Protein AF-A0A1F5DNP2-F1 (afdb_monomer_lite)

Organism: NCBI:txid1797467

Foldseek 3Di:
DDDDPFFKFAFPPPRDIDTAQAADPPPRGHTHGDPDPPDPPPPPDPPDDPPPDPPDDDPVVVVVPPDDDPDDD

Radius of gyration: 27.02 Å; chains: 1; bounding box: 43×53×70 Å

Structure (mmCIF, N/CA/C/O backbone):
data_AF-A0A1F5DNP2-F1
#
_entry.id   AF-A0A1F5DNP2-F1
#
loop_
_atom_site.group_PDB
_atom_site.id
_atom_site.type_symbol
_atom_site.label_atom_id
_atom_site.label_alt_id
_atom_site.label_comp_id
_atom_site.label_asym_id
_atom_site.label_entity_id
_atom_site.label_seq_id
_atom_site.pdbx_PDB_ins_code
_atom_site.Cartn_x
_atom_site.Cartn_y
_atom_site.Cartn_z
_atom_site.occupancy
_atom_site.B_iso_or_equiv
_atom_site.auth_seq_id
_atom_site.auth_comp_id
_atom_site.auth_asym_id
_atom_site.auth_atom_id
_atom_site.pdbx_PDB_model_num
ATOM 1 N N . MET A 1 1 ? -4.010 -14.821 29.174 1.00 43.03 1 MET A N 1
ATOM 2 C CA . MET A 1 1 ? -3.377 -14.212 27.985 1.00 43.03 1 MET A CA 1
ATOM 3 C C . MET A 1 1 ? -4.442 -14.099 26.906 1.00 43.03 1 MET A C 1
ATOM 5 O O . MET A 1 1 ? -4.978 -15.129 26.515 1.00 43.03 1 MET A O 1
ATOM 9 N N . LYS A 1 2 ? -4.841 -12.879 26.522 1.00 50.00 2 LYS A N 1
ATOM 10 C CA . LYS A 1 2 ? -5.740 -12.667 25.378 1.00 50.00 2 LYS A CA 1
ATOM 11 C C . LYS A 1 2 ? -4.911 -12.896 24.114 1.00 50.00 2 LYS A C 1
ATOM 13 O O . LYS A 1 2 ? -3.798 -12.394 24.029 1.00 50.00 2 LYS A O 1
ATOM 18 N N . LYS A 1 3 ? -5.393 -13.753 23.217 1.00 49.06 3 LYS A N 1
ATOM 19 C CA . LYS A 1 3 ? -4.801 -13.938 21.891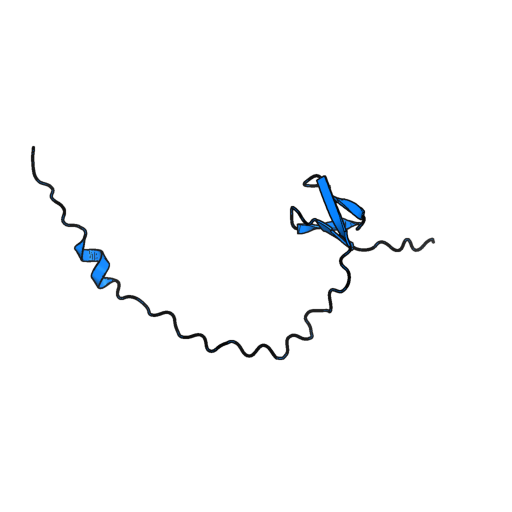 1.00 49.06 3 LYS A CA 1
ATOM 20 C C . LYS A 1 3 ? -5.472 -12.912 20.997 1.00 49.06 3 LYS A C 1
ATOM 22 O O . LYS A 1 3 ? -6.594 -13.138 20.546 1.00 49.06 3 LYS A O 1
ATOM 27 N N . ASP A 1 4 ? -4.836 -11.768 20.840 1.00 65.06 4 ASP A N 1
ATOM 28 C CA . ASP A 1 4 ? -5.289 -10.765 19.893 1.00 65.06 4 ASP A CA 1
ATOM 29 C C . ASP A 1 4 ? -5.035 -11.344 18.490 1.00 65.06 4 ASP A C 1
ATOM 31 O O . ASP A 1 4 ? -3.914 -11.735 18.161 1.00 65.06 4 ASP A O 1
ATOM 35 N N . ASN A 1 5 ? -6.103 -11.539 17.710 1.00 61.69 5 ASN A N 1
ATOM 36 C CA . ASN A 1 5 ? -6.016 -12.031 16.333 1.00 61.69 5 ASN A CA 1
ATOM 37 C C . ASN A 1 5 ? -5.483 -10.894 15.455 1.00 61.69 5 ASN A C 1
ATOM 39 O O . ASN A 1 5 ? -6.251 -10.180 14.815 1.00 61.69 5 ASN A O 1
ATOM 43 N N . PHE A 1 6 ? -4.170 -10.692 15.482 1.00 68.50 6 PHE A N 1
ATOM 44 C CA . PHE A 1 6 ? -3.500 -9.773 14.578 1.00 68.50 6 PHE A CA 1
ATOM 45 C C . PHE A 1 6 ? -3.434 -10.404 13.187 1.00 68.50 6 PHE A C 1
ATOM 47 O O . PHE A 1 6 ? -2.939 -11.517 13.024 1.00 68.50 6 PHE A O 1
ATOM 54 N N . THR A 1 7 ? -3.988 -9.708 12.199 1.00 82.56 7 THR A N 1
ATOM 55 C CA . THR A 1 7 ? -3.928 -10.101 10.790 1.00 82.56 7 THR A CA 1
ATOM 56 C C . THR A 1 7 ? -2.924 -9.212 10.077 1.00 82.56 7 THR A C 1
ATOM 58 O O . THR A 1 7 ? -3.044 -7.986 10.155 1.00 82.56 7 THR A O 1
ATOM 61 N N . ASP A 1 8 ? -1.971 -9.815 9.373 1.00 87.69 8 ASP A N 1
ATOM 62 C CA . ASP A 1 8 ? -0.998 -9.076 8.573 1.00 87.69 8 ASP A CA 1
ATOM 63 C C . ASP A 1 8 ? -1.672 -8.404 7.363 1.00 87.69 8 ASP A C 1
ATOM 65 O O . ASP A 1 8 ? -2.609 -8.928 6.748 1.00 87.69 8 ASP A O 1
ATOM 69 N N . GLY A 1 9 ? -1.202 -7.203 7.046 1.00 91.38 9 GLY A N 1
ATOM 70 C CA . GLY A 1 9 ? -1.644 -6.382 5.931 1.00 91.38 9 GLY A CA 1
ATOM 71 C C . GLY A 1 9 ? -0.468 -5.856 5.116 1.00 91.38 9 GLY A C 1
ATOM 72 O O . GLY A 1 9 ? 0.645 -5.720 5.626 1.00 91.38 9 GLY A O 1
ATOM 73 N N . VAL A 1 10 ? -0.719 -5.542 3.848 1.00 91.69 10 VAL A N 1
ATOM 74 C CA . VAL A 1 10 ? 0.250 -4.944 2.920 1.00 91.69 10 VAL A CA 1
ATOM 75 C C . VAL A 1 10 ? -0.220 -3.556 2.510 1.00 91.69 10 VAL A C 1
ATOM 77 O O . VAL A 1 10 ? -1.410 -3.316 2.319 1.00 91.69 10 VAL A O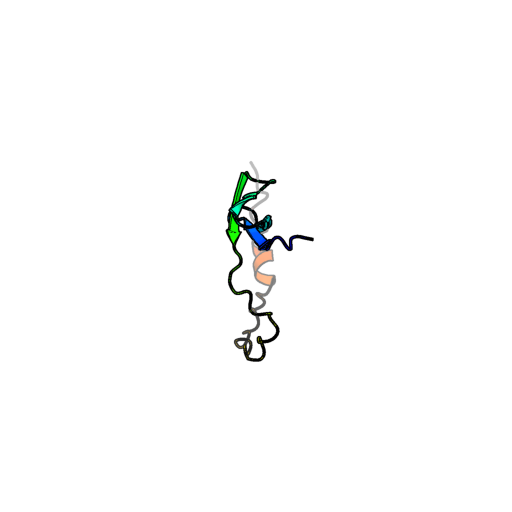 1
ATOM 80 N N . CYS A 1 11 ? 0.707 -2.607 2.422 1.00 92.56 11 CYS A N 1
ATOM 81 C CA . CYS A 1 11 ? 0.380 -1.260 1.994 1.00 92.56 11 CYS A CA 1
ATOM 82 C C . CYS A 1 11 ? 0.325 -1.200 0.470 1.00 92.56 11 CYS A C 1
ATOM 84 O O . CYS A 1 11 ? 1.343 -1.409 -0.185 1.00 92.56 11 CYS A O 1
ATOM 86 N N . ASP A 1 12 ? -0.818 -0.806 -0.086 1.00 87.25 12 ASP A N 1
ATOM 87 C CA . ASP A 1 12 ? -1.018 -0.719 -1.540 1.00 87.25 12 ASP A CA 1
ATOM 88 C C . ASP A 1 12 ? -0.140 0.345 -2.225 1.00 87.25 12 ASP A C 1
ATOM 90 O O . ASP A 1 12 ? 0.041 0.323 -3.437 1.00 87.25 12 ASP A O 1
ATOM 94 N N . ASN A 1 13 ? 0.416 1.290 -1.457 1.00 89.50 13 ASN A N 1
ATOM 95 C CA . ASN A 1 13 ? 1.222 2.387 -1.999 1.00 89.50 13 ASN A CA 1
ATOM 96 C C . ASN A 1 13 ? 2.724 2.054 -2.056 1.00 89.50 13 ASN A C 1
ATOM 98 O O . ASN A 1 13 ? 3.410 2.424 -3.002 1.00 89.50 13 ASN A O 1
ATOM 102 N N . CYS A 1 14 ? 3.262 1.375 -1.037 1.00 92.56 14 CYS A N 1
ATOM 103 C CA . CYS A 1 14 ? 4.708 1.120 -0.937 1.00 92.56 14 CYS A CA 1
ATOM 104 C C . CYS A 1 14 ? 5.088 -0.351 -0.738 1.00 92.56 14 CYS A C 1
ATOM 106 O O . CYS A 1 14 ? 6.272 -0.649 -0.613 1.00 92.56 14 CYS A O 1
ATOM 108 N N . GLY A 1 15 ? 4.115 -1.262 -0.658 1.00 88.12 15 GLY A N 1
ATOM 109 C CA . GLY A 1 15 ? 4.349 -2.694 -0.466 1.00 88.12 15 GLY A CA 1
ATOM 110 C C . GLY A 1 15 ? 4.846 -3.091 0.926 1.00 88.12 15 GLY A C 1
ATOM 111 O O . GLY A 1 15 ? 5.073 -4.272 1.169 1.00 88.12 15 GLY A O 1
ATOM 112 N N . ASN A 1 16 ? 5.009 -2.146 1.860 1.00 89.88 16 ASN A N 1
ATOM 113 C CA . ASN A 1 16 ? 5.415 -2.480 3.224 1.00 89.88 16 ASN A CA 1
ATOM 114 C C . ASN A 1 16 ? 4.322 -3.267 3.951 1.00 89.88 16 ASN A C 1
ATOM 116 O O . ASN A 1 16 ? 3.137 -2.946 3.848 1.00 89.88 16 ASN A O 1
ATOM 120 N N . THR A 1 17 ? 4.744 -4.248 4.741 1.00 89.06 17 THR A N 1
ATOM 121 C CA . THR A 1 17 ? 3.869 -5.079 5.570 1.00 89.06 17 THR A CA 1
ATOM 122 C C . THR A 1 17 ? 3.716 -4.523 6.983 1.00 89.06 17 THR A C 1
ATOM 124 O O . THR A 1 17 ? 4.641 -3.931 7.542 1.00 89.06 17 THR A O 1
ATOM 127 N N . GLY A 1 18 ? 2.546 -4.733 7.577 1.00 89.19 18 GLY A N 1
ATOM 128 C CA . GLY A 1 18 ? 2.216 -4.308 8.935 1.00 89.19 18 GLY A CA 1
ATOM 129 C C . GLY A 1 18 ? 0.886 -4.894 9.403 1.00 89.19 18 GLY A C 1
ATOM 130 O O . GLY A 1 18 ? 0.407 -5.874 8.848 1.00 89.19 18 GLY A O 1
ATOM 131 N N . LEU A 1 19 ? 0.271 -4.282 10.413 1.00 88.38 19 LEU A N 1
ATOM 132 C CA . LEU A 1 19 ? -1.051 -4.674 10.901 1.00 88.38 19 LEU A CA 1
ATOM 133 C C . LEU A 1 19 ? -2.143 -4.218 9.928 1.00 88.38 19 LEU A C 1
ATOM 135 O O . LEU A 1 19 ? -2.260 -3.030 9.622 1.00 88.38 19 LEU A O 1
ATOM 139 N N . ALA A 1 20 ? -2.959 -5.153 9.442 1.00 88.88 20 ALA A N 1
ATOM 140 C CA . ALA A 1 20 ? -4.067 -4.823 8.556 1.00 88.88 20 ALA A CA 1
ATOM 141 C C . ALA A 1 20 ? -5.061 -3.867 9.235 1.00 88.88 20 ALA A C 1
ATOM 143 O O . ALA A 1 20 ? -5.402 -4.028 10.407 1.00 88.88 20 ALA A O 1
ATOM 144 N N . GLY A 1 21 ? -5.549 -2.884 8.479 1.00 86.06 21 GLY A N 1
ATOM 145 C CA . GLY A 1 21 ? -6.456 -1.844 8.967 1.00 86.06 21 GLY A CA 1
ATOM 146 C C . GLY A 1 21 ? -5.761 -0.643 9.615 1.00 86.06 21 GLY A C 1
ATOM 147 O O . GLY A 1 21 ? -6.422 0.364 9.864 1.00 86.06 21 GLY A O 1
ATOM 148 N N . GLU A 1 22 ? -4.447 -0.698 9.847 1.00 89.38 22 GLU A N 1
ATOM 149 C CA . GLU A 1 22 ? -3.674 0.460 10.299 1.00 89.38 22 GLU A CA 1
ATOM 150 C C . GLU A 1 22 ? -3.113 1.282 9.128 1.00 89.38 22 GLU A C 1
ATOM 152 O O . GLU A 1 22 ? -3.124 0.877 7.962 1.00 89.38 22 GLU A O 1
ATOM 157 N N . LYS A 1 23 ? -2.601 2.477 9.445 1.00 92.62 23 LYS A N 1
ATOM 158 C CA . LYS A 1 23 ? -1.834 3.283 8.492 1.00 92.62 23 LYS A CA 1
ATOM 159 C C . LYS A 1 23 ? -0.400 2.766 8.403 1.00 92.62 23 LYS A C 1
ATOM 161 O O . LYS A 1 23 ? 0.246 2.494 9.411 1.00 92.62 23 LYS A O 1
ATOM 166 N N . CYS A 1 24 ? 0.130 2.710 7.194 1.00 93.00 24 CYS A N 1
ATOM 167 C CA . CYS A 1 24 ? 1.523 2.419 6.931 1.00 93.00 24 CYS A CA 1
ATOM 168 C C . CYS A 1 24 ? 2.404 3.502 7.559 1.00 93.00 24 CYS A C 1
ATOM 170 O O . CYS A 1 24 ? 2.315 4.677 7.199 1.00 93.00 24 CYS A O 1
ATOM 172 N N . SER A 1 25 ? 3.303 3.104 8.455 1.00 92.00 25 SER A N 1
ATOM 173 C CA . SER A 1 2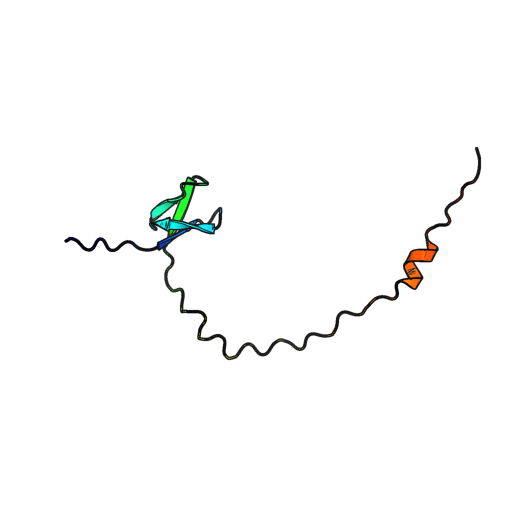5 ? 4.232 4.018 9.129 1.00 92.00 25 SER A CA 1
ATOM 174 C C . SER A 1 25 ? 5.212 4.719 8.181 1.00 92.00 25 SER A C 1
ATOM 176 O O . SER A 1 25 ? 5.788 5.734 8.556 1.00 92.00 25 SER A O 1
ATOM 178 N N . PHE A 1 26 ? 5.401 4.195 6.966 1.00 91.75 26 PHE A N 1
ATOM 179 C CA . PHE A 1 26 ? 6.345 4.740 5.987 1.00 91.75 26 PHE A CA 1
ATOM 180 C C . PHE A 1 26 ? 5.729 5.807 5.085 1.00 91.75 26 PHE A C 1
ATOM 182 O O . PHE A 1 26 ? 6.296 6.882 4.929 1.00 91.75 26 PHE A O 1
ATOM 189 N N . CYS A 1 27 ? 4.586 5.507 4.465 1.00 93.44 27 CYS A N 1
ATOM 190 C CA . CYS A 1 27 ? 3.974 6.380 3.457 1.00 93.44 27 CYS A CA 1
ATOM 191 C C . CYS A 1 27 ? 2.608 6.939 3.878 1.00 93.44 27 CYS A C 1
ATOM 193 O O . CYS A 1 27 ? 2.021 7.732 3.148 1.00 93.44 27 CYS A O 1
ATOM 195 N N . GLY A 1 28 ? 2.071 6.509 5.023 1.00 91.94 28 GLY A N 1
ATOM 196 C CA . GLY A 1 28 ? 0.746 6.903 5.505 1.00 91.94 28 GLY A CA 1
ATOM 197 C C . GLY A 1 28 ? -0.435 6.245 4.782 1.00 91.94 28 GLY A C 1
ATOM 198 O O . GLY A 1 28 ? -1.573 6.519 5.154 1.00 91.94 28 GLY A O 1
ATOM 199 N N . GLY A 1 29 ? -0.196 5.388 3.781 1.00 91.88 29 GLY A N 1
ATOM 200 C CA . GLY A 1 29 ? -1.245 4.631 3.085 1.00 91.88 29 GLY A CA 1
ATOM 201 C C . GLY A 1 29 ? -1.935 3.603 3.988 1.00 91.88 29 GLY A C 1
ATOM 202 O O . GLY A 1 29 ? -1.417 3.271 5.047 1.00 91.88 29 GLY A O 1
ATOM 203 N N . ILE A 1 30 ? -3.094 3.081 3.591 1.00 92.00 30 ILE A N 1
ATOM 204 C CA . ILE A 1 30 ? -3.798 2.045 4.366 1.00 92.00 30 ILE A CA 1
ATOM 205 C C . ILE A 1 30 ? -3.145 0.676 4.132 1.00 92.00 30 ILE A C 1
ATOM 207 O O . ILE A 1 30 ? -2.717 0.371 3.020 1.00 92.00 30 ILE A O 1
ATOM 211 N N . LEU A 1 31 ? -3.024 -0.118 5.198 1.00 92.38 31 LEU A N 1
ATOM 212 C CA . LEU A 1 31 ? -2.594 -1.513 5.140 1.00 92.38 31 LEU A CA 1
ATOM 213 C C . LEU A 1 31 ? -3.818 -2.400 4.888 1.00 92.38 31 LEU A C 1
ATOM 215 O O . LEU A 1 31 ? -4.657 -2.586 5.773 1.00 92.38 31 LEU A O 1
ATOM 219 N N . SER A 1 32 ? -3.918 -2.946 3.682 1.00 89.94 32 SER A N 1
ATOM 220 C CA . SER A 1 32 ? -4.996 -3.845 3.272 1.00 89.94 32 SER A CA 1
ATOM 221 C C . SER A 1 32 ? -4.716 -5.264 3.761 1.00 89.94 32 SER A C 1
ATOM 223 O O . SER A 1 32 ? -3.580 -5.736 3.708 1.00 89.94 32 SER A O 1
ATOM 225 N N . LYS A 1 33 ? -5.742 -5.948 4.279 1.00 89.50 33 LYS A N 1
ATOM 226 C CA . LYS A 1 33 ? -5.610 -7.315 4.802 1.00 89.50 33 LYS A CA 1
ATOM 227 C C . LYS A 1 33 ? -5.189 -8.265 3.686 1.00 89.50 33 LYS A C 1
ATOM 229 O O . LYS A 1 33 ? -5.798 -8.278 2.620 1.00 89.50 33 LYS A O 1
ATOM 234 N N . ILE A 1 34 ? -4.188 -9.094 3.962 1.00 81.94 34 ILE A N 1
ATOM 235 C CA . ILE A 1 34 ? -3.768 -10.138 3.033 1.00 81.94 34 ILE A CA 1
ATOM 236 C C . ILE A 1 34 ? -4.706 -11.333 3.240 1.00 81.94 34 ILE A C 1
ATOM 238 O O . ILE A 1 34 ? -4.507 -12.157 4.131 1.00 81.94 34 ILE A O 1
ATOM 242 N N . GLU A 1 35 ? -5.782 -11.406 2.459 1.00 73.62 35 GLU A N 1
ATOM 243 C CA . GLU A 1 35 ? -6.670 -12.570 2.451 1.00 73.62 35 GLU A CA 1
ATOM 244 C C . GLU A 1 35 ? -6.243 -13.530 1.337 1.00 73.62 35 GLU A C 1
ATOM 246 O O . GLU A 1 35 ? -6.379 -13.224 0.158 1.00 73.62 35 GLU A O 1
ATOM 251 N N . GLY A 1 36 ? -5.729 -14.704 1.713 1.00 62.78 36 GLY A N 1
ATOM 252 C CA . GLY A 1 36 ? -5.561 -15.811 0.769 1.00 62.78 36 GLY A CA 1
ATOM 253 C C . GLY A 1 36 ? -4.225 -15.889 0.033 1.00 62.78 36 GLY A C 1
ATOM 254 O O . GLY A 1 36 ? -4.213 -16.329 -1.113 1.00 62.78 36 GLY A O 1
ATOM 255 N N . PHE A 1 37 ? -3.096 -15.568 0.680 1.00 52.03 37 PHE A N 1
ATOM 256 C CA . PHE A 1 37 ? -1.815 -16.118 0.220 1.00 52.03 37 PHE A CA 1
ATOM 257 C C . PHE A 1 37 ? -1.856 -17.642 0.419 1.00 52.03 37 PHE A C 1
ATOM 259 O O . PHE A 1 37 ? -1.541 -18.162 1.488 1.00 52.03 37 PHE A O 1
ATOM 266 N N . GLN A 1 38 ? -2.339 -18.357 -0.598 1.00 56.03 38 GLN A N 1
ATOM 267 C CA . GLN A 1 38 ? -2.039 -19.771 -0.762 1.00 56.03 38 GLN A CA 1
ATOM 268 C C . GLN A 1 38 ? -0.521 -19.846 -0.916 1.00 56.03 38 GLN A C 1
ATOM 270 O O . GLN A 1 38 ? 0.052 -19.123 -1.734 1.00 56.03 38 GLN A O 1
ATOM 275 N N . SER A 1 39 ? 0.135 -20.621 -0.053 1.00 51.09 39 SER A N 1
ATOM 276 C CA . SER A 1 39 ? 1.574 -20.849 -0.130 1.00 51.09 39 SER A CA 1
ATOM 277 C C . SER A 1 39 ? 1.955 -21.187 -1.572 1.00 51.09 39 SER A C 1
ATOM 279 O O . SER A 1 39 ? 1.259 -21.951 -2.235 1.00 51.09 39 SER A O 1
ATOM 281 N N . ALA A 1 40 ? 3.055 -20.620 -2.064 1.00 56.09 40 ALA A N 1
ATOM 282 C CA . ALA A 1 40 ? 3.560 -20.837 -3.421 1.00 56.09 40 ALA A CA 1
ATOM 283 C C . ALA A 1 40 ? 4.091 -22.272 -3.664 1.00 56.09 40 ALA A C 1
ATOM 285 O O . ALA A 1 40 ? 4.889 -22.489 -4.570 1.00 56.09 40 ALA A O 1
ATOM 286 N N . ASP A 1 41 ? 3.661 -23.246 -2.859 1.00 55.66 41 ASP A N 1
ATOM 287 C CA . ASP A 1 41 ? 4.006 -24.661 -2.980 1.00 55.66 41 ASP A CA 1
ATOM 288 C C . ASP A 1 41 ? 3.174 -25.380 -4.070 1.00 55.66 41 ASP A C 1
ATOM 290 O O . ASP A 1 41 ? 3.471 -26.523 -4.400 1.00 55.66 41 ASP A O 1
ATOM 294 N N . ASP A 1 42 ? 2.190 -24.707 -4.689 1.00 53.75 42 ASP A N 1
ATOM 295 C CA . ASP A 1 42 ? 1.349 -25.228 -5.787 1.00 53.75 42 ASP A CA 1
ATOM 296 C C . ASP A 1 42 ? 1.709 -24.654 -7.185 1.00 53.75 42 ASP A C 1
ATOM 298 O O . ASP A 1 42 ? 0.874 -24.604 -8.090 1.00 53.75 42 ASP A O 1
ATOM 302 N N . VAL A 1 43 ? 2.958 -24.227 -7.420 1.00 55.88 43 VAL A N 1
ATOM 303 C CA . VAL A 1 43 ? 3.474 -23.945 -8.783 1.00 55.88 43 VAL A CA 1
ATOM 304 C C . VAL A 1 43 ? 4.214 -25.176 -9.326 1.00 55.88 43 VAL A C 1
ATOM 306 O O . VAL A 1 43 ? 5.381 -25.125 -9.687 1.00 55.88 43 VAL A O 1
ATOM 309 N N . ASP A 1 44 ? 3.518 -26.309 -9.414 1.00 57.47 44 ASP A N 1
ATOM 310 C CA . ASP A 1 44 ? 3.958 -27.482 -10.188 1.00 57.47 44 ASP A CA 1
ATOM 311 C C . ASP A 1 44 ? 3.068 -27.631 -11.426 1.00 57.47 44 ASP A C 1
ATOM 313 O O . ASP A 1 44 ? 2.298 -28.577 -11.527 1.00 57.47 44 ASP A O 1
ATOM 317 N N . SER A 1 45 ? 3.061 -26.638 -12.332 1.00 57.84 45 SER A N 1
ATOM 318 C CA . SER A 1 45 ? 2.472 -26.790 -13.687 1.00 57.84 45 SER A CA 1
ATOM 319 C C . SER A 1 45 ? 2.630 -25.603 -14.645 1.00 57.84 45 SER A C 1
ATOM 321 O O . SER A 1 45 ? 2.134 -25.679 -15.772 1.00 57.84 45 SER A O 1
ATOM 323 N N . ILE A 1 46 ? 3.333 -24.516 -14.299 1.00 59.75 46 ILE A N 1
ATOM 324 C CA . ILE A 1 46 ? 3.650 -23.498 -15.316 1.00 59.75 46 ILE A CA 1
ATOM 325 C C . ILE A 1 46 ? 4.802 -24.038 -16.166 1.00 59.75 46 ILE A C 1
ATOM 327 O O . ILE A 1 46 ? 5.973 -23.776 -15.904 1.00 59.75 46 ILE A O 1
ATOM 331 N N . LYS A 1 47 ? 4.457 -24.831 -17.187 1.00 63.91 47 LYS A N 1
ATOM 332 C CA . LYS A 1 47 ? 5.350 -25.109 -18.311 1.00 63.91 47 LYS A CA 1
ATOM 333 C C . LYS A 1 47 ? 5.818 -23.742 -18.830 1.00 63.91 47 LYS A C 1
ATOM 335 O O . LYS A 1 47 ? 4.950 -22.948 -19.204 1.00 63.91 47 LYS A O 1
ATOM 340 N N . PRO A 1 48 ? 7.127 -23.428 -18.817 1.00 65.88 48 PRO A N 1
ATOM 341 C CA . PRO A 1 48 ? 7.587 -22.177 -19.393 1.00 65.88 48 PRO A CA 1
ATOM 342 C C . PRO A 1 48 ? 7.097 -22.136 -20.847 1.00 65.88 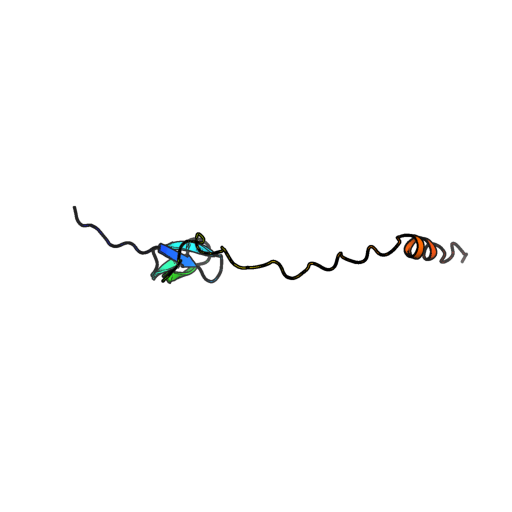48 PRO A C 1
ATOM 344 O O . PRO A 1 48 ? 7.199 -23.160 -21.536 1.00 65.88 48 PRO A O 1
ATOM 347 N N . PRO A 1 49 ? 6.505 -21.020 -21.315 1.00 64.38 49 PRO A N 1
ATOM 348 C CA . PRO A 1 49 ? 6.347 -20.845 -22.747 1.00 64.38 49 PRO A CA 1
ATOM 349 C C . PRO A 1 49 ? 7.740 -20.990 -23.357 1.00 64.38 49 PRO A C 1
ATOM 351 O O . PRO A 1 49 ? 8.706 -20.470 -22.796 1.00 64.38 49 PRO A O 1
ATOM 354 N N . ASP A 1 50 ? 7.819 -21.775 -24.429 1.00 60.12 50 ASP A N 1
ATOM 355 C CA . ASP A 1 50 ? 9.015 -21.974 -25.242 1.00 60.12 50 ASP A CA 1
ATOM 356 C C . ASP A 1 50 ? 9.652 -20.598 -25.461 1.00 60.12 50 ASP A C 1
ATOM 358 O O . ASP A 1 50 ? 9.088 -19.737 -26.139 1.00 60.12 50 ASP A O 1
ATOM 362 N N . ALA A 1 51 ? 10.741 -20.342 -24.739 1.00 64.38 51 ALA A N 1
ATOM 363 C CA . ALA A 1 51 ? 11.465 -19.096 -24.832 1.00 64.38 51 ALA A CA 1
ATOM 364 C C . ALA A 1 51 ? 12.200 -19.157 -26.164 1.00 64.38 51 ALA A C 1
ATOM 366 O O . ALA A 1 51 ? 13.264 -19.768 -26.252 1.00 64.38 51 ALA A O 1
ATOM 367 N N . GLU A 1 52 ? 11.597 -18.587 -27.206 1.00 67.50 52 GLU A N 1
ATOM 368 C CA . GLU A 1 52 ? 12.325 -18.288 -28.430 1.00 67.50 52 GLU A CA 1
ATOM 369 C C . GLU A 1 52 ? 13.533 -17.433 -28.031 1.00 67.50 52 GLU A C 1
ATOM 371 O O . GLU A 1 52 ? 13.401 -16.388 -27.384 1.00 67.50 52 GLU A O 1
ATOM 376 N N . GLU A 1 53 ? 14.719 -17.972 -28.309 1.00 73.50 53 GLU A N 1
ATOM 377 C CA . GLU A 1 53 ? 16.001 -17.355 -27.996 1.00 73.50 53 GLU A CA 1
ATOM 378 C C . GLU A 1 53 ? 16.016 -15.937 -28.589 1.00 73.50 53 GLU A C 1
ATOM 380 O O . GLU A 1 53 ? 15.669 -15.773 -29.762 1.00 73.50 53 GLU A O 1
ATOM 385 N N . PRO A 1 54 ? 16.347 -14.893 -27.805 1.00 68.56 54 PRO A N 1
ATOM 386 C CA . PRO A 1 54 ? 16.356 -13.537 -28.328 1.00 68.56 54 PRO A CA 1
ATOM 387 C C . PRO A 1 54 ? 17.369 -13.462 -29.468 1.00 68.56 54 PRO A C 1
ATOM 389 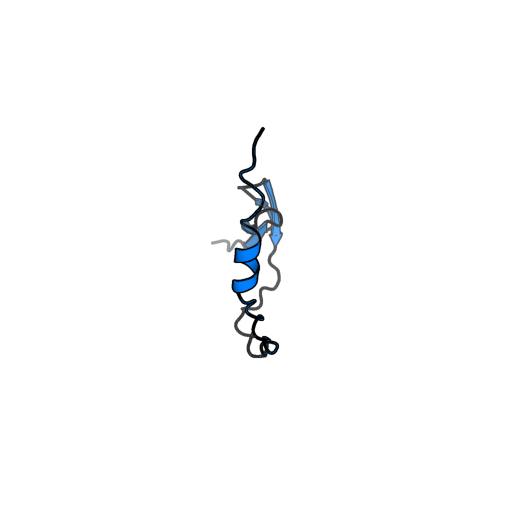O O . PRO A 1 54 ? 18.544 -13.773 -29.267 1.00 68.56 54 PRO A O 1
ATOM 392 N N . GLU A 1 55 ? 16.916 -13.055 -30.655 1.00 68.44 55 GLU A N 1
ATOM 393 C CA . GLU A 1 55 ? 17.798 -12.888 -31.806 1.00 68.44 55 GLU A CA 1
ATOM 394 C C . GLU A 1 55 ? 18.920 -11.909 -31.439 1.00 68.44 55 GLU A C 1
ATOM 396 O O . GLU A 1 55 ? 18.704 -10.722 -31.179 1.00 68.44 55 GLU A O 1
ATOM 401 N N . VAL A 1 56 ? 20.138 -12.443 -31.351 1.00 76.00 56 VAL A N 1
ATOM 402 C CA . VAL A 1 56 ? 21.348 -11.668 -31.106 1.00 76.00 56 VAL A CA 1
ATOM 403 C C . VAL A 1 56 ? 21.636 -10.889 -32.383 1.00 76.00 56 VAL A C 1
ATOM 405 O O . VAL A 1 56 ? 22.164 -11.439 -33.347 1.00 76.00 56 VAL A O 1
ATOM 408 N N . TYR A 1 57 ? 21.265 -9.611 -32.404 1.00 70.12 57 TYR A N 1
ATOM 409 C CA . TYR A 1 57 ? 21.588 -8.725 -33.519 1.00 70.12 57 TYR A CA 1
ATOM 410 C C . TYR A 1 57 ? 23.120 -8.587 -33.649 1.00 70.12 57 TYR A C 1
ATOM 412 O O . TYR A 1 57 ? 23.776 -8.220 -32.666 1.00 70.12 57 TYR A O 1
ATOM 420 N N . PRO A 1 58 ? 23.717 -8.881 -34.821 1.00 70.25 58 PRO A N 1
ATOM 421 C CA . PRO A 1 58 ? 25.150 -8.713 -35.041 1.00 70.25 58 PRO A CA 1
ATOM 422 C C . PRO A 1 58 ? 25.575 -7.252 -34.846 1.00 70.25 58 PRO A C 1
ATOM 424 O O . PRO A 1 58 ? 25.048 -6.343 -35.481 1.00 70.25 58 PRO A O 1
ATOM 427 N N . LEU A 1 59 ? 26.571 -7.027 -33.987 1.00 63.69 59 LEU A N 1
ATOM 428 C CA . LEU A 1 59 ? 27.109 -5.696 -33.657 1.00 63.69 59 LEU A CA 1
ATOM 429 C C . LEU A 1 59 ? 27.776 -4.971 -34.845 1.00 63.69 59 LEU A C 1
ATOM 431 O O . LEU A 1 59 ? 28.108 -3.794 -34.739 1.00 63.69 59 LEU A O 1
ATOM 435 N N . GLU A 1 60 ? 27.949 -5.650 -35.979 1.00 61.75 60 GLU A N 1
ATOM 436 C CA . GLU A 1 60 ? 28.630 -5.151 -37.181 1.00 61.75 60 GLU A CA 1
ATOM 437 C C . GLU A 1 60 ? 27.883 -3.990 -37.871 1.00 61.75 60 GLU A C 1
ATOM 439 O O . GLU A 1 60 ? 28.473 -3.259 -38.668 1.00 61.75 60 GLU A O 1
ATOM 444 N N . GLU A 1 61 ? 26.595 -3.784 -37.570 1.00 58.94 61 GLU A N 1
ATOM 445 C CA . GLU A 1 61 ? 25.806 -2.671 -38.119 1.00 58.94 61 GLU A CA 1
ATOM 446 C C . GLU A 1 61 ? 25.991 -1.343 -37.363 1.00 58.94 61 GLU A C 1
ATOM 448 O O . GLU A 1 61 ? 25.797 -0.286 -37.962 1.00 58.94 61 GLU A O 1
ATOM 453 N N . LEU A 1 62 ? 26.437 -1.359 -36.099 1.00 56.75 62 LEU A N 1
ATOM 454 C CA . LEU A 1 62 ? 26.594 -0.145 -35.277 1.00 56.75 62 LEU A CA 1
ATOM 455 C C . LEU A 1 62 ? 27.894 0.628 -35.555 1.00 56.75 62 LEU A C 1
ATOM 457 O O . LEU A 1 62 ? 27.958 1.832 -35.323 1.00 56.75 62 LEU A O 1
ATOM 461 N N . GLU A 1 63 ? 28.925 -0.023 -36.095 1.00 59.12 63 GLU A N 1
ATOM 462 C CA . GLU A 1 63 ? 30.230 0.616 -36.340 1.00 59.12 63 GLU A CA 1
ATOM 463 C C . GLU A 1 63 ? 30.264 1.474 -37.623 1.00 59.12 63 GLU A C 1
ATOM 465 O O . GLU A 1 63 ? 31.260 2.141 -37.907 1.00 59.12 63 GLU A O 1
ATOM 470 N N . LYS A 1 64 ? 29.185 1.494 -38.420 1.00 57.16 64 LYS A N 1
ATOM 471 C CA . LYS A 1 64 ? 29.116 2.289 -39.662 1.00 57.16 64 LYS A CA 1
ATOM 472 C C . LYS A 1 64 ? 28.650 3.734 -39.484 1.00 57.16 64 LYS A C 1
ATOM 474 O O . LYS A 1 64 ? 28.782 4.499 -40.439 1.00 57.16 64 LYS A O 1
ATOM 479 N N . GLU A 1 65 ? 28.161 4.133 -38.311 1.00 56.00 65 GLU A N 1
ATOM 480 C CA . GLU A 1 65 ? 27.669 5.504 -38.084 1.00 56.00 65 GLU A CA 1
ATOM 481 C C . GLU A 1 65 ? 28.715 6.471 -37.486 1.00 56.00 65 GLU A C 1
ATOM 483 O O . GLU A 1 65 ? 28.426 7.651 -37.314 1.00 56.00 65 GLU A O 1
ATOM 488 N N . GLU A 1 66 ? 29.970 6.051 -37.274 1.00 56.69 66 GLU A N 1
ATOM 489 C CA . GLU A 1 66 ? 31.079 6.941 -36.860 1.00 56.69 66 GLU A CA 1
ATOM 490 C C . GLU A 1 66 ? 31.816 7.615 -38.039 1.00 56.69 66 GLU A C 1
ATOM 492 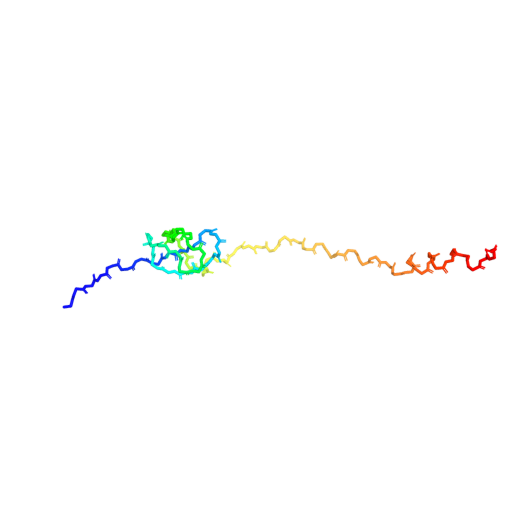O O . GLU A 1 66 ? 33.037 7.781 -38.046 1.00 56.69 66 GLU A O 1
ATOM 497 N N . LYS A 1 67 ? 31.083 8.048 -39.069 1.00 57.44 67 LYS A N 1
ATOM 498 C CA . LYS A 1 67 ? 31.611 8.981 -40.080 1.00 57.44 67 LYS A CA 1
ATOM 499 C C . LYS A 1 67 ? 30.562 10.013 -40.467 1.00 57.44 67 LYS A C 1
ATOM 501 O O . LYS A 1 67 ? 29.966 9.934 -41.535 1.00 57.44 67 LYS A O 1
ATOM 506 N N . ILE A 1 68 ? 30.390 11.013 -39.608 1.00 58.81 68 ILE A N 1
ATOM 507 C CA . ILE A 1 68 ? 29.969 12.341 -40.054 1.00 58.81 68 ILE A CA 1
ATOM 508 C C . ILE A 1 68 ? 31.055 13.324 -39.614 1.00 58.81 68 ILE A C 1
ATOM 510 O O . ILE A 1 68 ? 31.075 13.820 -38.494 1.00 58.81 68 ILE A O 1
ATOM 514 N N . ASP A 1 69 ? 32.000 13.474 -40.539 1.00 57.16 69 ASP A N 1
ATOM 515 C CA . ASP A 1 69 ? 32.774 14.666 -40.874 1.00 57.16 69 ASP A CA 1
ATOM 516 C C . ASP A 1 69 ? 33.278 15.589 -39.749 1.00 57.16 69 ASP A C 1
ATOM 518 O O . ASP A 1 69 ? 32.707 16.636 -39.445 1.00 57.16 69 ASP A O 1
ATOM 522 N N . ASP A 1 70 ? 34.509 15.304 -39.318 1.00 62.09 70 ASP A N 1
ATOM 523 C CA . ASP A 1 70 ? 35.554 16.327 -39.209 1.00 62.09 70 ASP A CA 1
ATOM 524 C C . ASP A 1 70 ? 35.724 17.013 -40.586 1.00 62.09 70 ASP A C 1
ATOM 526 O O . ASP A 1 70 ? 36.532 16.599 -41.422 1.00 62.09 70 ASP A O 1
ATOM 530 N N . GLN A 1 71 ? 34.917 18.039 -40.877 1.00 62.09 71 GLN A N 1
ATOM 531 C CA . GLN A 1 71 ? 35.153 18.915 -42.026 1.00 62.09 71 GLN A CA 1
ATOM 532 C C . GLN A 1 71 ? 34.665 20.354 -41.779 1.00 62.09 71 GLN A C 1
ATOM 534 O O . GLN A 1 71 ? 33.532 20.714 -42.068 1.00 62.09 71 GLN A O 1
ATOM 539 N N . ILE A 1 72 ? 35.584 21.165 -41.244 1.00 52.69 72 ILE A N 1
ATOM 540 C CA . ILE A 1 72 ? 35.903 22.539 -41.677 1.00 52.69 72 ILE A CA 1
ATOM 541 C C . ILE A 1 72 ? 34.701 23.486 -41.901 1.00 52.69 72 ILE A C 1
ATOM 543 O O . ILE A 1 72 ? 34.123 23.502 -42.987 1.00 52.69 72 ILE A O 1
ATOM 547 N N . LEU A 1 73 ? 34.465 24.406 -40.954 1.00 45.12 73 LEU A N 1
ATOM 548 C CA . LEU A 1 73 ? 34.655 25.856 -41.176 1.00 45.12 73 LEU A CA 1
ATOM 549 C C . LEU A 1 73 ? 34.693 26.642 -39.857 1.00 45.12 73 LEU A C 1
ATOM 551 O O . LEU A 1 73 ? 33.767 26.469 -39.036 1.00 45.12 73 LEU A O 1
#

Sequence (73 aa):
MKKDNFTDGVCDNCGNTGLAGEKCSFCGGILSKIEGFQSADDVDSIKPPDAEEPEVYPLEELEKEEKIDDQIL

Secondary structure (DSSP, 8-state):
-------EEEETTT--EEETTSBPTTT--BEEE------GGG----PPP--PPP----GGGGGGS--S-----

pLDDT: mean 71.57, std 15.62, range [43.03, 93.44]